Protein AF-A0A090MYZ0-F1 (afdb_monomer_lite)

Structure (mmCIF, N/CA/C/O backbone):
data_AF-A0A090MYZ0-F1
#
_entry.id   AF-A0A090MYZ0-F1
#
loop_
_atom_site.group_PDB
_atom_site.id
_atom_site.type_symbol
_atom_site.label_atom_id
_atom_site.label_alt_id
_atom_site.label_comp_id
_atom_site.label_asym_id
_atom_site.label_entity_id
_atom_site.label_seq_id
_atom_site.pdbx_PDB_ins_code
_atom_site.Cartn_x
_atom_site.Cartn_y
_atom_site.Cartn_z
_atom_site.occupancy
_atom_site.B_iso_or_equiv
_atom_site.auth_seq_id
_atom_site.auth_comp_id
_atom_site.auth_asym_id
_atom_site.auth_atom_id
_atom_site.pdbx_PDB_model_num
ATOM 1 N N . MET A 1 1 ? -10.231 -13.930 -23.301 1.00 56.53 1 MET A N 1
ATOM 2 C CA . MET A 1 1 ? -9.401 -14.773 -22.410 1.00 56.53 1 MET A CA 1
ATOM 3 C C . MET A 1 1 ? -8.546 -13.958 -21.434 1.00 56.53 1 MET A C 1
ATOM 5 O O . MET A 1 1 ? -8.412 -14.380 -20.296 1.00 56.53 1 MET A O 1
ATOM 9 N N . THR A 1 2 ? -8.039 -12.775 -21.808 1.00 64.62 2 THR A N 1
ATOM 10 C CA . THR A 1 2 ? -7.239 -11.893 -20.926 1.00 64.62 2 THR A CA 1
ATOM 11 C C . THR A 1 2 ? -8.040 -11.257 -19.780 1.00 64.62 2 THR A C 1
ATOM 13 O O . THR A 1 2 ? -7.574 -11.247 -18.646 1.00 64.62 2 THR A O 1
ATOM 16 N N . LEU A 1 3 ? -9.276 -10.804 -20.032 1.00 62.75 3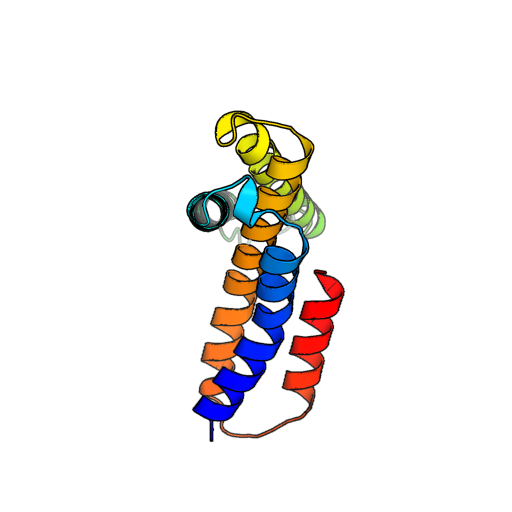 LEU A N 1
ATOM 17 C CA . LEU A 1 3 ? -10.133 -10.203 -18.995 1.00 62.75 3 LEU A CA 1
ATOM 18 C C . LEU A 1 3 ? -10.545 -11.192 -17.897 1.00 62.75 3 LEU A C 1
ATOM 20 O O . LEU A 1 3 ? -10.554 -10.824 -16.731 1.00 62.75 3 LEU A O 1
ATOM 24 N N . LEU A 1 4 ? -10.827 -12.454 -18.242 1.00 67.50 4 LEU A N 1
ATOM 25 C CA . LEU A 1 4 ? -11.142 -13.490 -17.248 1.00 67.50 4 LEU A CA 1
ATOM 26 C C . LEU A 1 4 ? -9.944 -13.773 -16.331 1.00 67.50 4 LEU A C 1
ATOM 28 O O . LEU A 1 4 ? -10.123 -13.939 -15.130 1.00 67.50 4 LEU A O 1
ATOM 32 N N . HIS A 1 5 ? -8.725 -13.767 -16.878 1.00 66.44 5 HIS A N 1
ATOM 33 C CA . HIS A 1 5 ? -7.502 -13.956 -16.098 1.00 66.44 5 HIS A CA 1
ATOM 34 C C . HIS A 1 5 ? -7.211 -12.753 -15.193 1.00 66.44 5 HIS A C 1
ATOM 36 O O . HIS A 1 5 ? -6.858 -12.921 -14.028 1.00 66.44 5 HIS A O 1
ATOM 42 N N . PHE A 1 6 ? -7.418 -11.538 -15.708 1.00 67.88 6 PHE A N 1
ATOM 43 C CA . PHE A 1 6 ? -7.310 -10.309 -14.928 1.00 67.88 6 PHE A CA 1
ATOM 44 C C . PHE A 1 6 ? -8.314 -10.290 -13.770 1.00 67.88 6 PHE A C 1
ATOM 46 O O . PHE A 1 6 ? -7.935 -10.022 -12.634 1.00 67.88 6 PHE A O 1
ATOM 53 N N . ILE A 1 7 ? -9.575 -10.642 -14.038 1.00 75.00 7 ILE A N 1
ATOM 54 C CA . ILE A 1 7 ? -10.630 -10.694 -13.023 1.00 75.00 7 ILE A CA 1
ATOM 55 C C . ILE A 1 7 ? -10.316 -11.762 -11.975 1.00 75.00 7 ILE A C 1
ATOM 57 O O . ILE A 1 7 ? -10.399 -11.455 -10.793 1.00 75.00 7 ILE A O 1
ATOM 61 N N . ASN A 1 8 ? -9.895 -12.971 -12.364 1.00 74.62 8 ASN A N 1
ATOM 62 C CA . ASN A 1 8 ? -9.558 -14.019 -11.394 1.00 74.62 8 ASN A CA 1
ATOM 63 C C . ASN A 1 8 ? -8.364 -13.647 -10.510 1.00 74.62 8 ASN A C 1
ATOM 65 O O . ASN A 1 8 ? -8.419 -13.861 -9.302 1.00 74.62 8 ASN A O 1
ATOM 69 N N . CYS A 1 9 ? -7.292 -13.088 -11.078 1.00 69.31 9 CYS A N 1
ATOM 70 C CA . CYS A 1 9 ? -6.120 -12.716 -10.286 1.00 69.31 9 CYS A CA 1
ATOM 71 C C . CYS A 1 9 ? -6.376 -11.489 -9.403 1.00 69.31 9 CYS A C 1
ATOM 73 O O . CYS A 1 9 ? -5.916 -11.453 -8.264 1.00 69.31 9 CYS A O 1
ATOM 75 N N . SER A 1 10 ? -7.143 -10.518 -9.902 1.00 70.00 10 SER A N 1
ATOM 76 C CA . SER A 1 10 ? -7.623 -9.377 -9.119 1.00 70.00 10 SER A CA 1
ATOM 77 C C . SER A 1 10 ? -8.508 -9.853 -7.964 1.00 70.00 10 SER A C 1
ATOM 79 O O . SER A 1 10 ? -8.281 -9.492 -6.812 1.00 70.00 10 SER A O 1
ATOM 81 N N . LEU A 1 11 ? -9.458 -10.752 -8.238 1.00 76.50 11 LEU A N 1
ATOM 82 C CA . LEU A 1 11 ? -10.342 -11.309 -7.221 1.00 76.50 11 LEU A CA 1
ATOM 83 C C . LEU A 1 11 ? -9.555 -12.089 -6.163 1.00 76.50 11 LEU A C 1
ATOM 85 O O . LEU A 1 11 ? -9.791 -11.866 -4.982 1.00 76.50 11 LEU A O 1
ATOM 89 N N . LEU A 1 12 ? -8.594 -12.936 -6.553 1.00 74.88 12 LEU A N 1
ATOM 90 C CA . LEU A 1 12 ? -7.740 -13.645 -5.592 1.00 74.88 12 LEU A CA 1
ATOM 91 C C . LEU A 1 12 ? -6.937 -12.678 -4.711 1.00 74.88 12 LEU A C 1
ATOM 93 O O . LEU A 1 12 ? -6.859 -12.887 -3.506 1.00 74.88 12 LEU A O 1
ATOM 97 N N . GLY A 1 13 ? -6.365 -11.623 -5.299 1.00 72.50 13 GLY A N 1
ATOM 98 C CA . GLY A 1 13 ? -5.549 -10.652 -4.569 1.00 72.50 13 GLY A CA 1
ATOM 99 C C . GLY A 1 13 ? -6.356 -9.751 -3.630 1.00 72.50 13 GLY A C 1
ATOM 100 O O . GLY A 1 13 ? -5.889 -9.437 -2.538 1.00 72.50 13 GLY A O 1
ATOM 101 N N . TYR A 1 14 ? -7.572 -9.351 -4.018 1.00 78.19 14 TYR A N 1
ATOM 102 C CA . TYR A 1 14 ? -8.395 -8.418 -3.236 1.00 78.19 14 TYR A CA 1
ATOM 103 C C . TYR A 1 14 ? -9.412 -9.094 -2.303 1.00 78.19 14 TYR A C 1
ATOM 105 O O . TYR A 1 14 ? -9.808 -8.489 -1.305 1.00 78.19 14 TYR A O 1
ATOM 113 N N . ALA A 1 15 ? -9.799 -10.348 -2.563 1.00 80.38 15 ALA A N 1
ATOM 114 C CA . ALA A 1 15 ? -10.673 -11.139 -1.691 1.00 80.38 15 ALA A CA 1
ATOM 115 C C . ALA A 1 15 ? -10.264 -11.153 -0.203 1.00 80.38 15 ALA A C 1
ATOM 117 O O 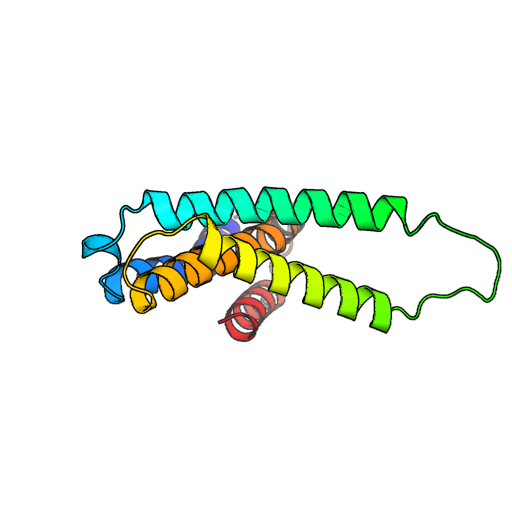. ALA A 1 15 ? -11.141 -10.896 0.627 1.00 80.38 15 ALA A O 1
ATOM 118 N N . PRO A 1 16 ? -8.995 -11.400 0.186 1.00 81.69 16 PRO A N 1
ATOM 119 C CA . PRO A 1 16 ? -8.609 -11.422 1.601 1.00 81.69 16 PRO A CA 1
ATOM 120 C C . PRO A 1 16 ? -8.860 -10.079 2.297 1.00 81.69 16 PRO A C 1
ATOM 122 O O . PRO A 1 16 ? -9.354 -10.059 3.420 1.00 81.69 16 PRO A O 1
ATOM 125 N N . TYR A 1 17 ? -8.617 -8.952 1.623 1.00 81.12 17 TYR A N 1
ATOM 126 C CA . TYR A 1 17 ? -8.840 -7.624 2.198 1.00 81.12 17 TYR A CA 1
ATOM 127 C C . TYR A 1 17 ? -10.327 -7.353 2.460 1.00 81.12 17 TYR A C 1
ATOM 129 O O . TYR A 1 17 ? -10.681 -6.793 3.496 1.00 81.12 17 TYR A O 1
ATOM 137 N N . ILE A 1 18 ? -11.208 -7.802 1.559 1.00 80.19 18 ILE A N 1
ATOM 138 C CA . ILE A 1 18 ? -12.667 -7.676 1.716 1.00 80.19 18 ILE A CA 1
ATOM 139 C C . ILE A 1 18 ? -13.169 -8.564 2.863 1.00 80.19 18 ILE A C 1
ATOM 141 O O . ILE A 1 18 ? -14.028 -8.146 3.643 1.00 80.19 18 ILE A O 1
ATOM 145 N N . ILE A 1 19 ? -12.624 -9.778 2.979 1.00 84.50 19 ILE A N 1
ATOM 146 C CA . ILE A 1 19 ? -12.927 -10.719 4.063 1.00 84.50 19 ILE A CA 1
ATOM 147 C C . ILE A 1 19 ? -12.519 -10.095 5.400 1.00 84.50 19 ILE A C 1
ATOM 149 O O . ILE A 1 19 ? -13.368 -9.945 6.275 1.00 84.50 19 ILE A O 1
ATOM 153 N N . VAL A 1 20 ? -11.271 -9.644 5.549 1.00 83.75 20 VAL A N 1
ATOM 154 C CA . VAL A 1 20 ? -10.804 -9.051 6.811 1.00 83.75 20 VAL A CA 1
ATOM 155 C C . VAL A 1 20 ? -11.611 -7.800 7.173 1.00 83.75 20 VAL A C 1
ATOM 157 O O . VAL A 1 20 ? -12.047 -7.674 8.314 1.00 83.75 20 VAL A O 1
ATOM 160 N N . PHE A 1 21 ? -11.925 -6.928 6.207 1.00 79.25 21 PHE A N 1
ATOM 161 C CA . PHE A 1 21 ? -12.761 -5.749 6.462 1.00 79.25 21 PHE A CA 1
ATOM 162 C C . PHE A 1 21 ? -14.157 -6.110 7.006 1.00 79.25 21 PHE A C 1
ATOM 164 O O . PHE A 1 21 ? -14.660 -5.442 7.910 1.00 79.25 21 PHE A O 1
ATOM 171 N N . LYS A 1 22 ? -14.775 -7.186 6.496 1.00 80.94 22 LYS A N 1
ATOM 172 C CA . LYS A 1 22 ? -16.086 -7.659 6.967 1.00 80.94 22 LYS A CA 1
ATOM 173 C C . LYS A 1 22 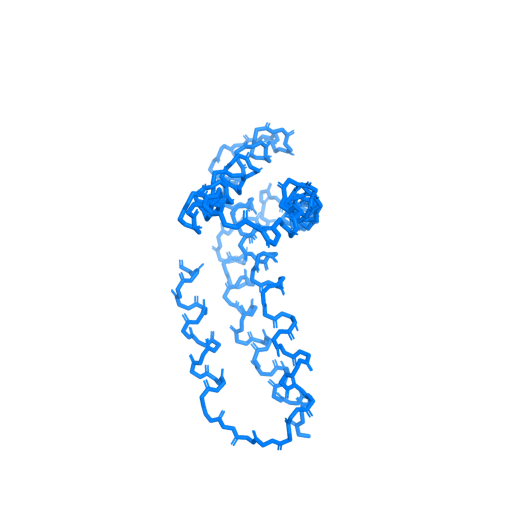? -16.028 -8.396 8.308 1.00 80.94 22 LYS A C 1
ATOM 175 O O . LYS A 1 22 ? -16.894 -8.163 9.145 1.00 80.94 22 LYS A O 1
ATOM 180 N N . TYR A 1 23 ? -15.055 -9.284 8.509 1.00 80.50 23 TYR A N 1
ATOM 181 C CA . TYR A 1 23 ? -14.995 -10.146 9.698 1.00 80.50 23 TYR A CA 1
ATOM 182 C C . TYR A 1 23 ? -14.359 -9.472 10.921 1.00 80.50 23 TYR A C 1
ATOM 184 O O . TYR A 1 23 ? -14.665 -9.863 12.042 1.00 80.50 23 TYR A O 1
ATOM 192 N N . SER A 1 24 ? -13.533 -8.434 10.751 1.00 75.88 24 SER A N 1
ATOM 193 C CA . SER A 1 24 ? -12.936 -7.701 11.880 1.00 75.88 24 SER A CA 1
ATOM 194 C C . SER A 1 24 ? -13.895 -6.730 12.588 1.00 75.88 24 SER A C 1
ATOM 196 O O . SER A 1 24 ? -13.464 -6.026 13.495 1.00 75.88 24 SER A O 1
ATOM 198 N N . GLY A 1 25 ? -15.169 -6.630 12.183 1.00 67.50 25 GLY A N 1
ATOM 199 C CA . GLY A 1 25 ? -16.142 -5.722 12.817 1.00 67.50 25 GLY A CA 1
ATOM 200 C C . GLY A 1 25 ? -15.819 -4.226 12.654 1.00 67.50 25 GLY A C 1
ATOM 201 O O . GLY A 1 25 ? -16.479 -3.372 13.238 1.00 67.50 25 GLY A O 1
ATOM 202 N N . LEU A 1 26 ? -14.824 -3.883 11.826 1.00 66.00 26 LEU A N 1
ATOM 203 C CA . LEU A 1 26 ? -14.402 -2.505 11.548 1.00 66.00 26 LEU A CA 1
ATOM 204 C C . LEU A 1 26 ? -15.531 -1.654 10.965 1.00 66.00 26 LEU A C 1
ATOM 206 O O . LEU A 1 26 ? -15.568 -0.454 11.216 1.00 66.00 26 LEU A O 1
ATOM 210 N N . ASN A 1 27 ? -16.457 -2.269 10.229 1.00 65.25 27 ASN A N 1
ATOM 211 C CA . ASN A 1 27 ? -17.599 -1.589 9.623 1.00 65.25 27 ASN A CA 1
ATOM 212 C C . ASN A 1 27 ? -18.567 -0.972 10.657 1.00 65.25 27 ASN A C 1
ATOM 214 O O . ASN A 1 27 ? -19.317 -0.064 10.319 1.00 65.25 27 ASN A O 1
ATOM 218 N N . GLU A 1 28 ? -18.556 -1.447 11.908 1.00 68.56 28 GLU A N 1
ATOM 219 C CA . GLU A 1 28 ? -19.390 -0.913 12.998 1.00 68.56 28 GLU A CA 1
ATOM 220 C C . GLU A 1 28 ? -18.761 0.312 13.681 1.00 68.56 28 GLU A C 1
ATOM 222 O O . GLU A 1 28 ? -19.465 1.189 14.176 1.00 68.56 28 GLU A O 1
ATOM 227 N N . TYR A 1 29 ? -17.428 0.386 13.690 1.00 61.53 29 TYR A N 1
ATOM 228 C CA . TYR A 1 29 ? -16.667 1.417 14.404 1.00 61.53 29 TYR A CA 1
ATOM 229 C C . TYR A 1 29 ? -16.051 2.477 13.490 1.00 61.53 29 TYR A C 1
ATOM 231 O O . TYR A 1 29 ? -15.767 3.587 13.937 1.00 61.53 29 TYR A O 1
ATOM 239 N N . THR A 1 30 ? -15.809 2.142 12.224 1.00 64.94 30 THR A N 1
ATOM 240 C CA . THR A 1 30 ? -15.134 3.001 11.250 1.00 64.94 30 THR A CA 1
ATOM 241 C C . THR A 1 30 ? -15.950 3.058 9.968 1.00 64.94 30 THR A C 1
ATOM 243 O O . THR A 1 30 ? -16.387 2.040 9.436 1.00 64.94 30 THR A O 1
ATOM 246 N N . ASN A 1 31 ? -16.162 4.269 9.457 1.00 73.19 31 ASN A N 1
ATOM 247 C CA . ASN A 1 31 ? -16.781 4.452 8.152 1.00 73.19 31 ASN A CA 1
ATOM 248 C C . ASN A 1 31 ? -15.842 3.885 7.073 1.00 73.19 31 ASN A C 1
ATOM 250 O O . ASN A 1 31 ? -14.632 4.097 7.154 1.00 73.19 31 ASN A O 1
ATOM 254 N N . ILE A 1 32 ? -16.373 3.237 6.031 1.00 77.31 32 ILE A N 1
ATOM 255 C CA . ILE A 1 32 ? -15.566 2.627 4.951 1.00 77.31 32 ILE A CA 1
ATOM 256 C C . ILE A 1 32 ? -14.622 3.625 4.254 1.00 77.31 32 ILE A C 1
ATOM 258 O O . ILE A 1 32 ? -13.625 3.249 3.645 1.00 77.31 32 ILE A O 1
ATOM 262 N N . TRP A 1 33 ? -14.906 4.916 4.404 1.00 76.25 33 TRP A N 1
ATOM 263 C CA . TRP A 1 33 ? -14.084 6.034 3.957 1.00 76.25 33 TRP A CA 1
ATOM 264 C C . TRP A 1 33 ? -12.710 6.133 4.631 1.00 76.25 33 TRP A C 1
ATOM 266 O O . TRP A 1 33 ? -11.766 6.588 3.993 1.00 76.25 33 TRP A O 1
ATOM 276 N N . MET A 1 34 ? -12.562 5.682 5.877 1.00 78.69 34 MET A N 1
ATOM 277 C CA . MET A 1 34 ? -11.301 5.744 6.626 1.00 78.69 34 MET A CA 1
ATOM 278 C C . MET A 1 34 ? -10.153 4.939 5.983 1.00 78.69 34 MET A C 1
ATOM 280 O O . MET A 1 34 ? -9.112 5.533 5.684 1.00 78.69 34 MET A O 1
ATOM 284 N N . PRO A 1 35 ? -10.296 3.623 5.716 1.00 82.56 35 PRO A N 1
ATOM 285 C CA . PRO A 1 35 ? -9.243 2.850 5.051 1.00 82.56 35 PRO A CA 1
ATOM 286 C C . PRO A 1 35 ? -8.988 3.316 3.609 1.00 82.56 35 PRO A C 1
ATOM 288 O O . PRO A 1 35 ? -7.849 3.259 3.147 1.00 82.56 35 PRO A O 1
ATOM 291 N N . ILE A 1 36 ? -10.009 3.837 2.914 1.00 83.94 36 ILE A N 1
ATOM 292 C CA . ILE A 1 36 ? -9.855 4.437 1.577 1.00 83.94 36 ILE A CA 1
ATOM 293 C C . ILE A 1 36 ? -8.946 5.667 1.651 1.00 83.94 36 ILE A C 1
ATOM 295 O O . ILE A 1 36 ? -8.019 5.802 0.855 1.00 83.94 36 ILE A O 1
ATOM 299 N N . GLN A 1 37 ? -9.170 6.543 2.631 1.00 84.38 37 GLN A N 1
ATOM 300 C CA . GLN A 1 37 ? -8.378 7.756 2.818 1.00 84.38 37 GLN A CA 1
ATOM 301 C C . GLN A 1 37 ? -6.917 7.429 3.163 1.00 84.38 37 GLN A C 1
ATOM 303 O O . GLN A 1 37 ? -6.008 8.026 2.587 1.00 84.38 37 GLN A O 1
ATOM 308 N N . ALA A 1 38 ? -6.684 6.420 4.012 1.00 85.06 38 ALA A N 1
ATOM 309 C CA . ALA A 1 38 ? -5.340 5.901 4.284 1.00 85.06 38 ALA A CA 1
ATOM 310 C C . ALA A 1 38 ? -4.650 5.383 3.007 1.00 85.06 38 ALA A C 1
ATOM 312 O O . ALA A 1 38 ? -3.476 5.676 2.779 1.00 85.06 38 ALA A O 1
ATOM 313 N N . GLY A 1 39 ? -5.386 4.678 2.141 1.00 85.62 39 GLY A N 1
ATOM 314 C CA . GLY A 1 39 ? -4.872 4.211 0.852 1.00 85.62 39 GLY A CA 1
ATOM 315 C C . GLY A 1 39 ? -4.521 5.346 -0.120 1.00 85.62 39 GLY A C 1
ATOM 316 O O . GLY A 1 39 ? -3.504 5.278 -0.805 1.00 85.62 39 GLY A O 1
ATOM 317 N N . VAL A 1 40 ? -5.305 6.426 -0.160 1.00 87.12 40 VAL A N 1
ATOM 318 C CA . VAL A 1 40 ? -4.991 7.607 -0.992 1.00 87.12 40 VAL A CA 1
ATOM 319 C C . VAL A 1 40 ? -3.719 8.303 -0.504 1.00 87.12 40 VAL A C 1
ATOM 321 O O . VAL A 1 40 ? -2.861 8.667 -1.309 1.00 87.12 40 VAL A O 1
ATOM 324 N N . ILE A 1 41 ? -3.564 8.451 0.813 1.00 87.81 41 ILE A N 1
ATOM 325 C CA . ILE A 1 41 ? -2.366 9.060 1.405 1.00 87.81 41 ILE A CA 1
ATOM 326 C C . ILE A 1 41 ? -1.131 8.196 1.132 1.00 87.81 41 ILE A C 1
ATOM 328 O O . ILE A 1 41 ? -0.069 8.744 0.843 1.00 87.81 41 ILE A O 1
ATOM 332 N N . TYR A 1 42 ? -1.269 6.866 1.133 1.00 89.31 42 TYR A N 1
ATOM 333 C CA . TYR A 1 42 ? -0.197 5.963 0.715 1.00 89.31 42 TYR A CA 1
ATOM 334 C C . TYR A 1 42 ? 0.317 6.285 -0.697 1.00 89.31 42 TYR A C 1
ATOM 336 O O . TYR A 1 42 ? 1.523 6.438 -0.879 1.00 89.31 42 TYR A O 1
ATOM 344 N N . PHE A 1 43 ? -0.565 6.461 -1.690 1.00 88.56 43 PHE A N 1
ATOM 345 C CA . PHE A 1 43 ? -0.135 6.814 -3.052 1.00 88.56 43 PHE A CA 1
ATOM 346 C C . PHE A 1 43 ? 0.625 8.141 -3.104 1.00 88.56 43 PHE A C 1
ATOM 348 O O . PHE A 1 43 ? 1.597 8.267 -3.849 1.00 88.56 43 PHE A O 1
ATOM 355 N N . LEU A 1 44 ? 0.210 9.114 -2.292 1.00 88.69 44 LEU A N 1
ATOM 356 C CA . LEU A 1 44 ? 0.881 10.405 -2.189 1.00 88.69 44 LEU A CA 1
ATOM 357 C C . LEU A 1 44 ? 2.285 10.250 -1.580 1.00 88.69 44 LEU A C 1
ATOM 359 O O . LEU A 1 44 ? 3.254 10.748 -2.154 1.00 88.69 44 LEU A O 1
ATOM 363 N N . PHE A 1 45 ? 2.422 9.509 -0.475 1.00 88.56 45 PHE A N 1
ATOM 364 C CA . PHE A 1 45 ? 3.724 9.208 0.138 1.00 88.56 45 PHE A CA 1
ATOM 365 C C . PHE A 1 45 ? 4.645 8.444 -0.814 1.00 88.56 45 PHE A C 1
ATOM 367 O O . PHE A 1 45 ? 5.816 8.798 -0.954 1.00 88.56 45 PHE A O 1
ATOM 374 N N . GLN A 1 46 ? 4.109 7.443 -1.513 1.00 89.00 46 GLN A N 1
ATOM 375 C CA . GLN A 1 46 ? 4.856 6.662 -2.491 1.00 89.00 46 GLN A CA 1
ATOM 376 C C . GLN A 1 46 ? 5.344 7.544 -3.649 1.00 89.00 46 GLN A C 1
ATOM 378 O O . GLN A 1 46 ? 6.487 7.412 -4.083 1.00 89.00 46 GLN A O 1
ATOM 383 N N . PHE A 1 47 ? 4.527 8.487 -4.122 1.00 87.62 47 PHE A N 1
ATOM 384 C CA . PHE A 1 47 ? 4.938 9.435 -5.157 1.00 87.62 47 PHE A CA 1
ATOM 385 C C . PHE A 1 47 ? 6.054 10.376 -4.675 1.00 87.62 47 PHE A C 1
ATOM 387 O O . PHE A 1 47 ? 7.058 10.547 -5.370 1.00 87.62 47 PHE A O 1
ATOM 394 N N . ILE A 1 48 ? 5.926 10.933 -3.465 1.00 87.94 48 ILE A N 1
ATOM 395 C CA . ILE A 1 48 ? 6.959 11.790 -2.859 1.00 87.94 48 ILE A CA 1
ATOM 396 C C . ILE A 1 48 ? 8.279 11.027 -2.710 1.00 87.94 48 ILE A C 1
ATOM 398 O O . ILE A 1 48 ? 9.332 11.540 -3.086 1.00 87.94 48 ILE A O 1
ATOM 402 N N . LYS A 1 49 ? 8.228 9.787 -2.220 1.00 86.25 49 LYS A N 1
ATOM 403 C CA . LYS A 1 49 ? 9.394 8.908 -2.077 1.00 86.25 49 LYS A CA 1
ATOM 404 C C . LYS A 1 49 ? 10.127 8.704 -3.402 1.00 86.25 49 LYS A C 1
ATOM 406 O O . LYS A 1 49 ? 11.349 8.831 -3.439 1.00 86.25 49 LYS A O 1
ATOM 411 N N . LEU A 1 50 ? 9.398 8.449 -4.491 1.00 85.94 50 LEU A N 1
ATOM 412 C CA . LEU A 1 50 ? 9.995 8.287 -5.821 1.00 85.94 50 LEU A CA 1
ATOM 413 C C . LEU A 1 50 ? 10.644 9.586 -6.327 1.00 85.94 50 LEU A C 1
ATOM 415 O O . LEU A 1 50 ? 11.728 9.531 -6.901 1.00 85.94 50 LEU A O 1
ATOM 419 N N . MET A 1 51 ? 10.035 10.750 -6.074 1.00 85.38 51 MET A N 1
ATOM 420 C CA . MET A 1 51 ? 10.610 12.058 -6.432 1.00 85.38 51 MET A CA 1
ATOM 421 C C . MET A 1 51 ? 11.892 12.372 -5.653 1.00 85.38 51 MET A C 1
ATOM 423 O O . MET A 1 51 ? 12.875 12.837 -6.233 1.00 85.38 51 MET A O 1
ATOM 427 N N . ILE A 1 52 ? 11.906 12.080 -4.351 1.00 83.75 52 ILE A N 1
ATOM 428 C CA . ILE A 1 52 ? 13.096 12.230 -3.505 1.00 83.75 52 ILE A CA 1
ATOM 429 C C . ILE A 1 52 ? 14.204 11.301 -4.011 1.00 83.75 52 ILE A C 1
ATOM 431 O O . ILE A 1 52 ? 15.315 11.761 -4.273 1.00 83.75 52 ILE A O 1
ATOM 435 N N . MET A 1 53 ? 13.900 10.018 -4.223 1.00 78.75 53 MET A N 1
ATOM 436 C CA . MET A 1 53 ? 14.875 9.039 -4.708 1.00 78.75 53 MET A CA 1
ATOM 437 C C . MET A 1 53 ? 15.453 9.435 -6.075 1.00 78.75 53 MET A C 1
ATOM 439 O O . MET A 1 53 ? 16.664 9.375 -6.256 1.00 78.75 53 MET A O 1
ATOM 443 N N . ALA A 1 54 ? 14.625 9.926 -7.001 1.00 82.12 54 ALA A N 1
ATOM 444 C CA . ALA A 1 54 ? 15.082 10.395 -8.310 1.00 82.12 54 ALA A CA 1
ATOM 445 C C . ALA A 1 54 ? 15.968 11.655 -8.240 1.00 82.12 54 ALA A C 1
ATOM 447 O O . ALA A 1 54 ? 16.834 11.841 -9.087 1.00 82.12 54 ALA A O 1
ATOM 448 N N . THR A 1 55 ? 15.773 12.519 -7.239 1.00 80.00 55 THR A N 1
ATOM 449 C CA . THR A 1 55 ? 16.560 13.756 -7.087 1.00 80.00 55 THR A CA 1
ATOM 450 C C . THR A 1 55 ? 17.912 13.499 -6.417 1.00 80.00 55 THR A C 1
ATOM 452 O O . THR A 1 55 ? 18.912 14.110 -6.787 1.00 80.00 55 THR A O 1
ATOM 455 N N . PHE A 1 56 ? 17.959 12.599 -5.429 1.00 67.75 56 PHE A N 1
ATOM 456 C CA . PHE A 1 56 ? 19.184 12.285 -4.684 1.00 67.75 56 PHE A CA 1
ATOM 457 C C . PHE A 1 56 ? 20.102 11.279 -5.391 1.00 67.75 56 PHE A C 1
ATOM 459 O O . PHE A 1 56 ? 21.291 11.246 -5.080 1.00 67.75 56 PHE A O 1
ATOM 466 N N . PHE A 1 57 ? 19.586 10.497 -6.345 1.00 65.81 57 PHE A N 1
ATOM 467 C CA . PHE A 1 57 ? 20.373 9.590 -7.186 1.00 65.81 57 PHE A CA 1
ATOM 468 C C . PHE A 1 57 ? 20.429 10.078 -8.648 1.00 65.81 5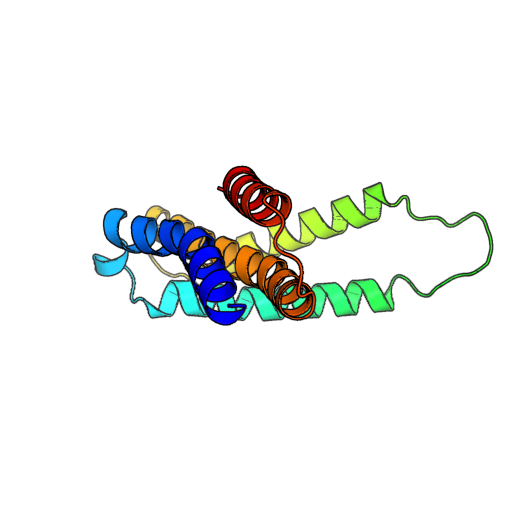7 PHE A C 1
ATOM 470 O O . PHE A 1 57 ? 19.803 9.471 -9.516 1.00 65.81 57 PHE A O 1
ATOM 477 N N . PRO A 1 58 ? 21.161 11.160 -8.970 1.00 56.47 58 PRO A N 1
ATOM 478 C CA . PRO A 1 58 ? 21.554 11.407 -10.351 1.00 56.47 58 PRO A CA 1
ATOM 479 C C . PRO A 1 58 ? 22.567 10.331 -10.783 1.00 56.47 58 PRO A C 1
ATOM 481 O O . PRO A 1 58 ? 23.460 9.982 -10.007 1.00 56.47 58 PRO A O 1
ATOM 484 N N . ASP A 1 59 ? 22.431 9.802 -12.004 1.00 53.84 59 ASP A N 1
ATOM 485 C CA . ASP A 1 59 ? 23.342 8.818 -12.613 1.00 53.84 59 ASP A CA 1
ATOM 486 C C . ASP A 1 59 ? 24.777 9.373 -12.695 1.00 53.84 59 ASP A C 1
ATOM 488 O O . ASP A 1 59 ? 25.207 9.923 -13.710 1.00 53.84 59 ASP A O 1
ATOM 492 N N . ASN A 1 60 ? 25.546 9.249 -11.614 1.00 45.88 60 ASN A N 1
ATOM 493 C CA . ASN A 1 60 ? 26.949 9.635 -11.606 1.00 45.88 60 ASN A CA 1
ATOM 494 C C . ASN A 1 60 ? 27.766 8.483 -12.204 1.00 45.88 60 ASN A C 1
ATOM 496 O O . ASN A 1 60 ? 28.200 7.556 -11.519 1.00 45.88 60 ASN A O 1
ATOM 500 N N . THR A 1 61 ? 27.971 8.558 -13.518 1.00 51.59 61 THR A N 1
ATOM 501 C CA . THR A 1 61 ? 28.721 7.625 -14.377 1.00 51.59 61 THR A CA 1
ATOM 502 C C . THR A 1 61 ? 30.232 7.583 -14.103 1.00 51.59 61 THR A C 1
ATOM 504 O O . THR A 1 61 ? 31.029 7.331 -15.006 1.00 51.59 61 THR A O 1
ATOM 507 N N . SER A 1 62 ? 30.676 7.830 -12.873 1.00 51.91 62 SER A N 1
ATOM 508 C CA . SER A 1 62 ? 32.092 7.776 -12.520 1.00 51.91 62 SER A CA 1
ATOM 509 C C . SER A 1 62 ? 32.287 7.240 -11.107 1.00 51.91 62 SER A C 1
ATOM 511 O O . SER A 1 62 ? 32.244 7.979 -10.130 1.00 51.91 62 SER A O 1
ATOM 513 N N . ASN A 1 63 ? 32.507 5.927 -11.060 1.00 58.94 63 ASN A N 1
ATOM 514 C CA . ASN A 1 63 ? 33.444 5.208 -10.199 1.00 58.94 63 ASN A CA 1
ATOM 515 C C . ASN A 1 63 ? 33.525 5.642 -8.717 1.00 58.94 63 ASN A C 1
ATOM 517 O O . ASN A 1 63 ? 34.092 6.674 -8.374 1.00 58.94 63 ASN A O 1
ATOM 521 N N . PHE A 1 64 ? 33.098 4.719 -7.844 1.00 51.94 64 PHE A N 1
ATOM 522 C CA . PHE A 1 64 ? 33.466 4.582 -6.421 1.00 51.94 64 PHE A CA 1
ATOM 523 C C . PHE A 1 64 ? 32.598 5.268 -5.346 1.00 51.94 64 PHE A C 1
ATOM 525 O O . PHE A 1 64 ? 32.735 4.921 -4.177 1.00 51.94 64 PHE A O 1
ATOM 532 N N . LEU A 1 65 ? 31.631 6.125 -5.691 1.00 50.03 65 LEU A N 1
ATOM 533 C CA . LEU A 1 65 ? 30.615 6.626 -4.737 1.00 50.03 65 LEU A CA 1
ATOM 534 C C . LEU A 1 65 ? 29.292 5.859 -4.858 1.00 50.03 65 LEU A C 1
ATOM 536 O O . LEU A 1 65 ? 28.214 6.430 -5.003 1.00 50.03 65 LEU A O 1
ATOM 540 N N . ILE A 1 66 ? 29.387 4.532 -4.827 1.00 57.34 66 ILE A N 1
ATOM 541 C CA . ILE A 1 66 ? 28.225 3.647 -4.814 1.00 57.34 66 ILE A CA 1
ATOM 542 C C . ILE A 1 66 ? 27.679 3.683 -3.389 1.00 57.34 66 ILE A C 1
ATOM 544 O O . ILE A 1 66 ? 28.216 3.017 -2.506 1.00 57.34 66 ILE A O 1
ATOM 548 N N . VAL A 1 67 ? 26.615 4.452 -3.147 1.00 58.28 67 VAL A N 1
ATOM 549 C CA . VAL A 1 67 ? 25.738 4.143 -2.012 1.00 58.28 67 VAL A CA 1
ATOM 550 C C . VAL A 1 67 ? 25.345 2.675 -2.198 1.00 58.28 67 VAL A C 1
ATOM 552 O O . VAL A 1 67 ? 24.768 2.350 -3.240 1.00 58.28 67 VAL A O 1
ATOM 555 N N . PRO A 1 68 ? 25.700 1.773 -1.264 1.00 67.38 68 PRO A N 1
ATOM 556 C CA . PRO A 1 68 ? 25.348 0.372 -1.382 1.00 67.38 68 PRO A CA 1
ATOM 557 C C . PRO A 1 68 ? 23.845 0.275 -1.608 1.00 67.38 68 PRO A C 1
ATOM 559 O O . PRO A 1 68 ? 23.067 0.953 -0.930 1.00 67.38 68 PRO A O 1
ATOM 562 N N . ILE A 1 69 ? 23.439 -0.570 -2.554 1.00 70.25 69 ILE A N 1
ATOM 563 C CA . ILE A 1 69 ? 22.026 -0.838 -2.849 1.00 70.25 69 ILE A CA 1
ATOM 564 C C . ILE A 1 69 ? 21.244 -1.155 -1.556 1.00 70.25 69 ILE A C 1
ATOM 566 O O . ILE A 1 69 ? 20.083 -0.778 -1.414 1.00 70.25 69 ILE A O 1
ATOM 570 N N . ASP A 1 70 ? 21.928 -1.750 -0.575 1.00 72.81 70 ASP A N 1
ATOM 571 C CA . ASP A 1 70 ? 21.424 -2.079 0.756 1.00 72.81 70 ASP A CA 1
ATOM 572 C C . ASP A 1 70 ? 21.047 -0.849 1.593 1.00 72.81 70 ASP A C 1
ATOM 574 O O . ASP A 1 70 ? 20.024 -0.861 2.276 1.00 72.81 70 ASP A O 1
ATOM 578 N N . ILE A 1 71 ? 21.812 0.246 1.514 1.00 75.62 71 ILE A N 1
ATOM 579 C CA . ILE A 1 71 ? 21.503 1.486 2.244 1.00 75.62 71 ILE A CA 1
ATOM 580 C C . ILE A 1 71 ? 20.286 2.169 1.616 1.00 75.62 71 ILE A C 1
ATOM 582 O O . ILE A 1 71 ? 19.390 2.615 2.329 1.00 75.62 71 ILE A O 1
ATOM 586 N N . SER A 1 72 ? 20.204 2.196 0.284 1.00 73.69 72 SER A N 1
ATOM 587 C CA . SER A 1 72 ? 19.046 2.748 -0.433 1.00 73.69 72 SER A CA 1
ATOM 588 C C . SER A 1 72 ? 17.756 1.977 -0.120 1.00 73.69 72 SER A C 1
ATOM 590 O O . SER A 1 72 ? 16.691 2.563 0.114 1.00 73.69 72 SER A O 1
ATOM 592 N N . LYS A 1 73 ? 17.874 0.649 -0.015 1.00 79.44 73 LYS A N 1
ATOM 593 C CA . LYS A 1 73 ? 16.788 -0.227 0.422 1.00 79.44 73 LYS A CA 1
ATOM 594 C C . LYS A 1 73 ? 16.392 0.035 1.878 1.00 79.44 73 LYS A C 1
ATOM 596 O O . LYS A 1 73 ? 15.213 0.201 2.161 1.00 79.44 73 LYS A O 1
ATOM 601 N N . SER A 1 74 ? 17.361 0.185 2.779 1.00 82.81 74 SER A N 1
ATOM 602 C CA . SER A 1 74 ? 17.078 0.503 4.182 1.00 82.81 74 SER A CA 1
ATOM 603 C C . SER A 1 74 ? 16.406 1.872 4.362 1.00 82.81 74 SER A C 1
ATOM 605 O O . SER A 1 74 ? 15.505 1.995 5.187 1.00 82.81 74 SER A O 1
ATOM 607 N N . ILE A 1 75 ? 16.795 2.894 3.592 1.00 83.50 75 ILE A N 1
ATOM 608 C CA . ILE A 1 75 ? 16.156 4.224 3.630 1.00 83.50 75 ILE A CA 1
ATOM 609 C C . ILE A 1 75 ? 14.700 4.138 3.160 1.00 83.50 75 ILE A C 1
ATOM 611 O O . ILE A 1 75 ? 13.816 4.754 3.754 1.00 83.50 75 ILE A O 1
ATOM 615 N N . THR A 1 76 ? 14.453 3.348 2.114 1.00 83.94 76 THR A N 1
ATOM 616 C CA . THR A 1 76 ? 13.114 3.069 1.584 1.00 83.94 76 THR A CA 1
ATOM 617 C C . THR A 1 76 ? 12.218 2.447 2.659 1.00 83.94 76 THR A C 1
ATOM 619 O O . THR A 1 76 ? 11.105 2.935 2.861 1.00 83.94 76 THR A O 1
ATOM 622 N N . ASP A 1 77 ? 12.721 1.447 3.388 1.00 85.81 77 ASP A N 1
ATOM 623 C CA . ASP A 1 77 ? 11.975 0.779 4.463 1.00 85.81 77 ASP A CA 1
ATOM 624 C C . ASP A 1 77 ? 11.699 1.725 5.649 1.00 85.81 77 ASP A C 1
ATOM 626 O O . ASP A 1 77 ? 10.590 1.751 6.187 1.00 85.81 77 ASP A O 1
ATOM 630 N N . ILE A 1 78 ? 12.675 2.560 6.033 1.00 88.50 78 ILE A N 1
ATOM 631 C CA . ILE A 1 78 ? 12.496 3.567 7.095 1.00 88.50 78 ILE A CA 1
ATOM 632 C C . ILE A 1 78 ? 11.432 4.596 6.695 1.00 88.50 78 ILE A C 1
ATOM 634 O O . ILE A 1 78 ? 10.601 4.971 7.523 1.00 88.50 78 ILE A O 1
ATOM 638 N N . PHE A 1 79 ? 11.429 5.047 5.439 1.00 87.50 79 PHE A N 1
ATOM 639 C CA . PHE A 1 79 ? 10.461 6.032 4.958 1.00 87.50 79 PHE A CA 1
ATOM 640 C C . PHE A 1 79 ? 9.027 5.490 4.999 1.00 87.50 79 PHE A C 1
ATOM 642 O O . PHE A 1 79 ? 8.117 6.194 5.441 1.00 87.50 79 PHE A O 1
ATOM 649 N N . ASP A 1 80 ? 8.833 4.229 4.609 1.00 87.75 80 ASP A N 1
ATOM 650 C CA . ASP A 1 80 ? 7.523 3.577 4.679 1.00 87.75 80 ASP A CA 1
ATOM 651 C C . ASP A 1 80 ? 7.059 3.413 6.140 1.00 87.75 80 ASP A C 1
ATOM 653 O O . ASP A 1 80 ? 5.895 3.676 6.454 1.00 87.75 80 ASP A O 1
ATOM 657 N N . LEU A 1 81 ? 7.974 3.079 7.059 1.00 89.44 81 LEU A N 1
ATOM 658 C CA . LEU A 1 81 ? 7.676 2.951 8.491 1.00 89.44 81 LEU A CA 1
ATOM 659 C C . LEU A 1 81 ? 7.285 4.296 9.126 1.00 89.44 81 LEU A C 1
ATOM 661 O O . LEU A 1 81 ? 6.318 4.372 9.890 1.00 89.44 81 LEU A O 1
ATOM 665 N N . VAL A 1 82 ? 7.986 5.374 8.764 1.00 89.75 82 VAL A N 1
ATOM 666 C CA . VAL A 1 82 ? 7.641 6.745 9.174 1.00 89.75 82 VAL A CA 1
ATOM 667 C C . VAL A 1 82 ? 6.290 7.169 8.592 1.00 89.75 82 VAL A C 1
ATOM 669 O O . VAL A 1 82 ? 5.486 7.769 9.308 1.00 89.75 82 VAL A O 1
ATOM 672 N N . GLY A 1 83 ? 6.004 6.830 7.332 1.00 86.81 83 GLY A N 1
ATOM 673 C CA . GLY A 1 83 ? 4.726 7.127 6.680 1.00 86.81 83 GLY A CA 1
ATOM 674 C C . GLY A 1 83 ? 3.533 6.509 7.412 1.00 86.81 83 GLY A C 1
ATOM 675 O O . GLY A 1 83 ? 2.572 7.215 7.734 1.00 86.81 83 GLY A O 1
ATOM 676 N N . ILE A 1 84 ? 3.621 5.220 7.760 1.00 87.38 84 ILE A N 1
ATOM 677 C CA . ILE A 1 84 ? 2.586 4.529 8.548 1.00 87.38 84 ILE A CA 1
ATOM 678 C C . ILE A 1 84 ? 2.444 5.162 9.940 1.00 87.38 84 ILE A C 1
ATOM 680 O O . ILE A 1 84 ? 1.325 5.414 10.393 1.00 87.38 84 ILE A O 1
ATOM 684 N N . TYR A 1 85 ? 3.558 5.452 10.619 1.00 88.62 85 TYR A N 1
ATOM 685 C CA . TYR A 1 85 ? 3.542 6.047 11.959 1.00 88.62 85 TYR A CA 1
ATOM 686 C C . TYR A 1 85 ? 2.856 7.423 11.978 1.00 88.62 85 TYR A C 1
ATOM 688 O O . TYR A 1 85 ? 1.988 7.680 12.819 1.00 88.62 85 TYR A O 1
ATOM 696 N N . LEU A 1 86 ? 3.186 8.288 11.014 1.00 85.94 86 LEU A N 1
ATOM 697 C CA . LEU A 1 86 ? 2.564 9.606 10.873 1.00 85.94 86 LEU A CA 1
ATOM 698 C C . LEU A 1 86 ? 1.068 9.504 10.563 1.00 85.94 86 LEU A C 1
ATOM 700 O O . LEU A 1 86 ? 0.277 10.255 11.136 1.00 85.94 86 LEU A O 1
ATOM 704 N N . LEU A 1 87 ? 0.663 8.553 9.718 1.00 84.12 87 LEU A N 1
ATOM 705 C CA . LEU A 1 87 ? -0.746 8.294 9.417 1.00 84.12 87 LEU A CA 1
ATOM 706 C C . LEU A 1 87 ? -1.549 7.913 10.662 1.00 84.12 87 LEU A C 1
ATOM 708 O O . LEU A 1 87 ? -2.614 8.484 10.901 1.00 84.12 87 LEU A O 1
ATOM 712 N N . ILE A 1 88 ? -1.035 6.981 11.469 1.00 83.69 88 ILE A N 1
ATOM 713 C CA . ILE A 1 88 ? -1.715 6.505 12.683 1.00 83.69 88 ILE A CA 1
ATOM 714 C C . ILE A 1 88 ? -1.915 7.647 13.689 1.00 83.69 88 ILE A C 1
ATOM 716 O O . ILE A 1 88 ? -2.956 7.710 14.347 1.00 83.69 88 ILE A O 1
ATOM 720 N N . ILE A 1 89 ? -0.930 8.538 13.819 1.00 81.12 89 ILE A N 1
ATOM 721 C CA . ILE A 1 89 ? -0.963 9.636 14.792 1.00 81.12 89 ILE A CA 1
ATOM 722 C C . ILE A 1 89 ? -1.819 10.805 14.313 1.00 81.12 89 ILE A C 1
ATOM 724 O O . ILE A 1 89 ? -2.575 11.362 15.105 1.00 81.12 89 ILE A O 1
ATOM 728 N N . HIS A 1 90 ? -1.691 11.198 13.046 1.00 71.94 90 HIS A N 1
ATOM 729 C CA . HIS A 1 90 ? -2.255 12.455 12.563 1.00 71.94 90 HIS A CA 1
ATOM 730 C C . HIS A 1 90 ? -3.685 12.317 12.032 1.00 71.94 90 HIS A C 1
ATOM 732 O O . HIS A 1 90 ? -4.485 13.235 12.186 1.00 71.94 90 HIS A O 1
ATOM 738 N N . PHE A 1 91 ? -4.022 11.186 11.406 1.00 65.75 91 PHE A N 1
ATOM 739 C CA . PHE A 1 91 ? -5.268 11.065 10.641 1.00 65.75 91 PHE A CA 1
ATOM 740 C C . PHE A 1 91 ? -6.422 10.395 11.400 1.00 65.75 91 PHE A C 1
ATOM 742 O O . PHE A 1 91 ? -7.575 10.524 10.991 1.00 65.75 91 PHE A O 1
ATOM 749 N N . PHE A 1 92 ? -6.147 9.694 12.505 1.00 67.50 92 PHE A N 1
ATOM 750 C CA . PHE A 1 92 ? -7.145 8.852 13.172 1.00 67.50 92 PHE A CA 1
ATOM 751 C C . PHE A 1 92 ? -7.292 9.185 14.664 1.00 67.50 92 PHE A C 1
ATOM 753 O O . PHE A 1 92 ? -6.563 8.675 15.520 1.00 67.50 92 PHE A O 1
ATOM 760 N N . ILE A 1 93 ? -8.297 10.014 14.969 1.00 65.69 93 ILE A N 1
ATOM 761 C CA . ILE A 1 93 ? -8.809 10.257 16.326 1.00 65.69 93 ILE A CA 1
ATOM 762 C C . ILE A 1 93 ? -9.772 9.114 16.695 1.00 65.69 93 ILE A C 1
ATOM 764 O O . ILE A 1 93 ? -10.782 8.909 16.025 1.00 65.69 93 ILE A O 1
ATOM 768 N N . GLY A 1 94 ? -9.465 8.349 17.750 1.00 68.81 94 GLY A N 1
ATOM 769 C CA . GLY A 1 94 ? -10.316 7.250 18.222 1.00 68.81 94 GLY A CA 1
ATOM 770 C C . GLY A 1 94 ? -9.582 6.190 19.050 1.00 68.81 94 GLY A C 1
ATOM 771 O O . GLY A 1 94 ? -8.428 6.374 19.441 1.00 68.81 94 GLY A O 1
ATOM 772 N N . LYS A 1 95 ? -10.257 5.060 19.317 1.00 78.50 95 LYS A N 1
ATOM 773 C CA . LYS A 1 95 ? -9.681 3.911 20.041 1.00 78.50 95 LYS A CA 1
ATOM 774 C C . LYS A 1 95 ? -8.467 3.339 19.277 1.00 78.50 95 LYS A C 1
ATOM 776 O O . LYS A 1 95 ? -8.563 3.132 18.064 1.00 78.50 95 LYS A O 1
ATOM 781 N N . PRO A 1 96 ? -7.341 3.052 19.958 1.00 77.94 96 PRO A N 1
ATOM 782 C CA . PRO A 1 96 ? -6.073 2.743 19.297 1.00 77.94 96 PRO A CA 1
ATOM 783 C C . PRO A 1 96 ? -6.058 1.405 18.540 1.00 77.94 96 PRO A C 1
ATOM 785 O O . PRO A 1 96 ? -5.356 1.284 17.538 1.00 77.94 96 PRO A O 1
ATOM 788 N N . GLU A 1 97 ? -6.848 0.430 18.984 1.00 78.88 97 GLU A N 1
ATOM 789 C CA . GLU A 1 97 ? -6.908 -0.919 18.404 1.00 78.88 97 GLU A CA 1
ATOM 790 C C . GLU A 1 97 ? -7.523 -0.905 16.997 1.00 78.88 97 GLU A C 1
ATOM 792 O O . GLU A 1 97 ? -6.946 -1.425 16.044 1.00 78.88 97 GLU A O 1
ATOM 797 N N . VAL A 1 98 ? -8.661 -0.222 16.842 1.00 78.81 98 VAL A N 1
ATOM 798 C CA . VAL A 1 98 ? -9.414 -0.163 15.578 1.00 78.81 98 VAL A CA 1
ATOM 799 C C . VAL A 1 98 ? -8.705 0.689 14.525 1.00 78.81 98 VAL A C 1
ATOM 801 O O . VAL A 1 98 ? -8.721 0.346 13.343 1.00 78.81 98 VAL A O 1
ATOM 804 N N . ARG A 1 99 ? -8.026 1.773 14.934 1.00 78.81 99 ARG A N 1
ATOM 805 C CA . ARG A 1 99 ? -7.265 2.615 13.991 1.00 78.81 99 ARG A CA 1
ATOM 806 C C . ARG A 1 99 ? -6.055 1.885 13.412 1.00 78.81 99 ARG A C 1
ATOM 808 O O . ARG A 1 99 ? -5.803 2.011 12.221 1.00 78.81 99 ARG A O 1
ATOM 815 N N . CYS A 1 100 ? -5.330 1.111 14.224 1.00 84.06 100 CYS A N 1
ATOM 816 C CA . C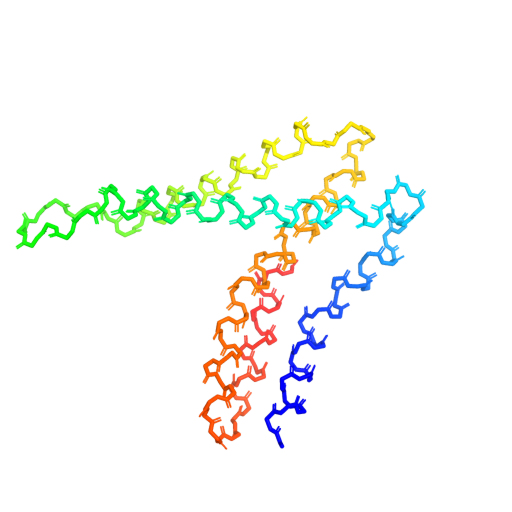YS A 1 100 ? -4.136 0.403 13.763 1.00 84.06 100 CYS A CA 1
ATOM 817 C C . CYS A 1 100 ? -4.518 -0.630 12.695 1.00 84.06 100 CYS A C 1
ATOM 819 O O . CYS A 1 100 ? -3.919 -0.674 11.622 1.00 84.06 100 CYS A O 1
ATOM 821 N N . LEU A 1 101 ? -5.605 -1.365 12.950 1.00 85.62 101 LEU A N 1
ATOM 822 C CA . LEU A 1 101 ? -6.195 -2.310 12.007 1.00 85.62 101 LEU A CA 1
ATOM 823 C C . LEU A 1 101 ? -6.668 -1.630 10.714 1.00 85.62 101 LEU A C 1
ATOM 825 O O . LEU A 1 101 ? -6.299 -2.071 9.628 1.00 85.62 101 LEU A O 1
ATOM 829 N N . SER A 1 102 ? -7.432 -0.535 10.801 1.00 83.88 102 SER A N 1
ATOM 830 C CA . SER A 1 102 ? -7.935 0.164 9.607 1.00 83.88 102 SER A CA 1
ATOM 831 C C . SER A 1 102 ? -6.814 0.764 8.753 1.00 83.88 102 SER A C 1
ATOM 833 O O . SER A 1 102 ? -6.880 0.697 7.523 1.00 83.88 102 SER A O 1
ATOM 835 N N . VAL A 1 103 ? -5.802 1.366 9.385 1.00 87.12 103 VAL A N 1
ATOM 836 C CA . VAL A 1 103 ? -4.656 1.962 8.682 1.00 87.12 103 VAL A CA 1
ATOM 837 C C . VAL A 1 103 ? -3.797 0.877 8.051 1.00 87.12 103 VAL A C 1
ATOM 839 O O . VAL A 1 103 ? -3.458 0.993 6.876 1.00 87.12 103 VAL A O 1
ATOM 842 N N . GLY A 1 104 ? -3.501 -0.195 8.790 1.00 86.38 104 GLY A N 1
ATOM 843 C CA . GLY A 1 104 ? -2.738 -1.331 8.279 1.00 86.38 104 GLY A CA 1
ATOM 844 C C . GLY A 1 104 ? -3.421 -1.998 7.086 1.00 86.38 104 GLY A C 1
ATOM 845 O O . GLY A 1 104 ? -2.763 -2.280 6.085 1.00 86.38 104 GLY A O 1
ATOM 846 N N . LEU A 1 105 ? -4.746 -2.169 7.142 1.00 87.31 105 LEU A N 1
ATOM 847 C CA . LEU A 1 105 ? -5.531 -2.703 6.026 1.00 87.31 105 LEU A CA 1
ATOM 848 C C . LEU A 1 105 ? -5.488 -1.791 4.800 1.00 87.31 105 LEU A C 1
ATOM 850 O O . LEU A 1 105 ? -5.220 -2.274 3.701 1.00 87.31 105 LEU A O 1
ATOM 854 N N . GLY A 1 106 ? -5.713 -0.486 4.978 1.00 87.19 106 GLY A N 1
ATOM 855 C CA . GLY A 1 106 ? -5.679 0.482 3.878 1.00 87.19 106 GLY A CA 1
ATOM 856 C C . GLY A 1 106 ? -4.294 0.601 3.237 1.00 87.19 106 GLY A C 1
ATOM 857 O O . GLY A 1 106 ? -4.177 0.564 2.012 1.00 87.19 106 GLY A O 1
ATOM 858 N N . TRP A 1 107 ? -3.242 0.675 4.056 1.00 88.44 107 TRP A N 1
ATOM 859 C CA . TRP A 1 107 ? -1.856 0.766 3.594 1.00 88.44 107 TRP A CA 1
ATOM 860 C C . TRP A 1 107 ? -1.424 -0.498 2.848 1.00 88.44 107 TRP A C 1
ATOM 862 O O . TRP A 1 107 ? -0.915 -0.412 1.734 1.00 88.44 107 TRP A O 1
ATOM 872 N N . SER A 1 108 ? -1.690 -1.679 3.413 1.00 85.62 108 SER A N 1
ATOM 873 C CA . SER A 1 108 ? -1.329 -2.959 2.787 1.00 85.62 108 SER A CA 1
ATOM 874 C C . SER A 1 108 ? -2.105 -3.192 1.493 1.00 85.62 108 SER A C 1
ATOM 876 O O . SER A 1 108 ? -1.535 -3.656 0.507 1.00 85.62 108 SER A O 1
ATOM 878 N N . PHE A 1 109 ? -3.389 -2.822 1.460 1.00 85.62 109 PHE A N 1
ATOM 879 C CA . PHE A 1 109 ? -4.201 -2.885 0.247 1.00 85.62 109 PHE A CA 1
ATOM 880 C C . PHE A 1 109 ? -3.648 -1.971 -0.850 1.00 85.62 109 PHE A C 1
ATOM 882 O O . PHE A 1 109 ? -3.498 -2.401 -1.994 1.00 85.62 109 PHE A O 1
ATOM 889 N N . ALA A 1 110 ? -3.308 -0.726 -0.509 1.00 87.62 110 ALA A N 1
ATOM 890 C CA . ALA A 1 110 ? -2.779 0.238 -1.467 1.00 87.62 110 ALA A CA 1
ATOM 891 C C . ALA A 1 110 ? -1.370 -0.144 -1.957 1.00 87.62 110 ALA A C 1
ATOM 893 O O . ALA A 1 110 ? -1.102 -0.061 -3.156 1.00 87.62 110 ALA A O 1
ATOM 894 N N . HIS A 1 111 ? -0.510 -0.656 -1.071 1.00 85.94 111 HIS A N 1
ATOM 895 C CA . HIS A 1 111 ? 0.807 -1.191 -1.421 1.00 85.94 111 HIS A CA 1
ATOM 896 C C . HIS A 1 111 ? 0.701 -2.388 -2.378 1.00 85.94 111 HIS A C 1
ATOM 898 O O . HIS A 1 111 ? 1.369 -2.433 -3.416 1.00 85.94 111 HIS A O 1
ATOM 904 N N . SER A 1 112 ? -0.190 -3.334 -2.082 1.00 82.31 112 SER A N 1
ATOM 905 C CA . SER A 1 112 ? -0.512 -4.448 -2.975 1.00 82.31 112 SER A CA 1
ATOM 906 C C . SER A 1 112 ? -1.034 -3.953 -4.322 1.00 82.31 112 SER A C 1
ATOM 908 O O . SER A 1 112 ? -0.539 -4.366 -5.369 1.00 82.31 112 SER A O 1
ATOM 910 N N . PHE A 1 113 ? -1.982 -3.014 -4.326 1.00 83.44 113 PHE A N 1
ATOM 911 C CA . PHE A 1 113 ? -2.516 -2.435 -5.556 1.00 83.44 113 PHE A CA 1
ATOM 912 C C . PHE A 1 113 ? -1.410 -1.797 -6.407 1.00 83.44 113 PHE A C 1
ATOM 914 O O . PHE A 1 113 ? -1.319 -2.088 -7.598 1.00 83.44 113 PHE A O 1
ATOM 921 N N . ALA A 1 114 ? -0.530 -0.996 -5.805 1.00 81.50 114 ALA A N 1
ATOM 922 C CA . ALA A 1 114 ? 0.566 -0.329 -6.502 1.00 81.50 114 ALA A CA 1
ATOM 923 C C . ALA A 1 114 ? 1.573 -1.310 -7.130 1.00 81.50 114 ALA A C 1
ATOM 925 O O . ALA A 1 114 ? 2.089 -1.037 -8.211 1.00 81.50 114 ALA A O 1
ATOM 926 N N . ASN A 1 115 ? 1.830 -2.458 -6.498 1.00 77.50 115 ASN A N 1
ATOM 927 C CA . ASN A 1 115 ? 2.766 -3.466 -7.012 1.00 77.50 115 ASN A CA 1
ATOM 928 C C . ASN A 1 115 ? 2.127 -4.426 -8.030 1.00 77.50 115 ASN A C 1
ATOM 930 O O . ASN A 1 115 ? 2.762 -4.835 -9.010 1.00 77.50 115 ASN A O 1
ATOM 934 N N . TYR A 1 116 ? 0.865 -4.802 -7.816 1.00 73.56 116 TYR A N 1
ATOM 935 C CA . TYR A 1 116 ? 0.173 -5.762 -8.672 1.00 73.56 116 TYR A CA 1
ATOM 936 C C . TYR A 1 116 ? -0.397 -5.127 -9.931 1.00 73.56 116 TYR A C 1
ATOM 938 O O . TYR A 1 116 ? -0.338 -5.748 -10.991 1.00 73.56 116 TYR A O 1
ATOM 946 N N . PHE A 1 117 ? -0.901 -3.894 -9.856 1.00 73.38 117 PHE A N 1
ATOM 947 C CA . PHE A 1 117 ? -1.540 -3.236 -10.994 1.00 73.38 117 PHE A CA 1
ATOM 948 C C . PHE A 1 117 ? -0.597 -3.104 -12.209 1.00 73.38 117 PHE A C 1
ATOM 950 O O . PHE A 1 117 ? -0.980 -3.550 -13.292 1.00 73.38 117 PHE A O 1
ATOM 957 N N . PRO A 1 118 ? 0.663 -2.636 -12.071 1.00 70.94 118 PRO A N 1
ATOM 958 C CA . PRO A 1 118 ? 1.605 -2.595 -13.191 1.00 70.94 118 PRO A CA 1
ATOM 959 C C . PRO A 1 118 ? 1.935 -3.985 -13.744 1.00 70.94 118 PRO A C 1
ATOM 961 O O . PRO A 1 118 ? 2.012 -4.158 -14.960 1.00 70.94 118 PRO A O 1
ATOM 964 N N . SER A 1 119 ? 2.082 -4.982 -12.862 1.00 67.56 119 SER A N 1
ATOM 965 C CA . SER A 1 119 ? 2.336 -6.372 -13.266 1.00 67.56 119 SER A CA 1
ATOM 966 C C . SER A 1 119 ? 1.179 -6.905 -14.118 1.00 67.56 119 SER A C 1
ATOM 968 O O . SER A 1 119 ? 1.400 -7.407 -15.216 1.00 67.56 119 SER A O 1
ATOM 970 N N . PHE A 1 120 ? -0.065 -6.686 -13.685 1.00 66.06 120 PHE A N 1
ATOM 971 C CA . PHE A 1 120 ? -1.252 -7.129 -14.413 1.00 66.06 120 PHE A CA 1
ATOM 972 C C . PHE A 1 120 ? -1.435 -6.451 -15.773 1.00 66.06 120 PHE A C 1
ATOM 974 O O . PHE A 1 120 ? -1.859 -7.115 -16.718 1.00 66.06 120 PHE A O 1
ATOM 981 N N . ILE A 1 121 ? -1.108 -5.161 -15.903 1.00 66.56 121 ILE A N 1
ATOM 982 C CA . ILE A 1 121 ? -1.158 -4.464 -17.199 1.00 66.56 121 ILE A CA 1
ATOM 983 C C . ILE A 1 121 ? -0.150 -5.073 -18.185 1.00 66.56 121 ILE A C 1
ATOM 985 O O . ILE A 1 121 ? -0.470 -5.269 -19.361 1.00 66.56 121 ILE A O 1
ATOM 989 N N . LEU A 1 122 ? 1.066 -5.372 -17.722 1.00 64.75 122 LEU A N 1
ATOM 990 C CA . LEU A 1 122 ? 2.113 -5.957 -18.561 1.00 64.75 122 LEU A CA 1
ATOM 991 C C . LEU A 1 122 ? 1.791 -7.407 -18.941 1.00 64.75 122 LEU A C 1
ATOM 993 O O . LEU A 1 122 ? 2.015 -7.801 -20.089 1.00 64.75 122 LEU A O 1
ATOM 997 N N . ASP A 1 123 ? 1.215 -8.168 -18.012 1.00 62.19 123 ASP A N 1
ATOM 998 C CA . ASP A 1 123 ? 0.806 -9.555 -18.232 1.00 62.19 123 ASP A CA 1
ATOM 999 C C . ASP A 1 123 ? -0.412 -9.653 -19.161 1.00 62.19 123 ASP A C 1
ATOM 1001 O O . ASP A 1 123 ? -0.432 -10.501 -20.048 1.00 62.19 123 ASP A O 1
ATOM 1005 N N . ALA A 1 124 ? -1.378 -8.730 -19.078 1.00 57.84 124 ALA A N 1
ATOM 1006 C CA . ALA A 1 124 ? -2.508 -8.669 -20.012 1.00 57.84 124 ALA A CA 1
ATOM 1007 C C . ALA A 1 124 ? -2.080 -8.431 -21.475 1.00 57.84 124 ALA A C 1
ATOM 1009 O O . ALA A 1 124 ? -2.847 -8.717 -22.399 1.00 57.84 124 ALA A O 1
ATOM 1010 N N . ARG A 1 125 ? -0.858 -7.921 -21.694 1.00 60.19 125 ARG A N 1
ATOM 1011 C CA . ARG A 1 125 ? -0.273 -7.677 -23.020 1.00 60.19 125 ARG A CA 1
ATOM 1012 C C . ARG A 1 125 ? 0.446 -8.903 -23.599 1.00 60.19 125 ARG A C 1
ATOM 1014 O O . ARG A 1 125 ? 0.715 -8.913 -24.800 1.00 60.19 125 ARG A O 1
ATOM 1021 N N . ARG A 1 126 ? 0.757 -9.931 -22.794 1.00 55.09 126 ARG A N 1
ATOM 1022 C CA . ARG A 1 126 ? 1.369 -11.188 -23.265 1.00 55.09 126 ARG A CA 1
ATOM 1023 C C . ARG A 1 126 ? 0.318 -12.300 -23.321 1.00 55.09 126 ARG A C 1
ATOM 1025 O O . ARG A 1 126 ? -0.447 -12.517 -22.397 1.00 55.09 126 ARG A O 1
ATOM 1032 N N . ILE A 1 127 ? 0.264 -12.991 -24.455 1.00 52.94 127 ILE A N 1
ATOM 1033 C CA . ILE A 1 127 ? -0.887 -13.806 -24.888 1.00 52.94 127 ILE A CA 1
ATOM 1034 C C . ILE A 1 127 ? -0.749 -15.283 -24.446 1.00 52.94 127 ILE A C 1
ATOM 1036 O O . ILE A 1 127 ? -1.612 -16.107 -24.736 1.00 52.94 127 ILE A O 1
ATOM 1040 N N . SER A 1 128 ? 0.307 -15.640 -23.712 1.00 51.28 128 SER A N 1
ATOM 1041 C CA . SER A 1 128 ? 0.657 -17.039 -23.434 1.00 51.28 128 SER A CA 1
ATOM 1042 C C . SER A 1 128 ? 0.393 -17.409 -21.974 1.00 51.28 128 SER A C 1
ATOM 1044 O O . SER A 1 128 ? 1.014 -16.868 -21.063 1.00 51.28 128 SER A O 1
ATOM 1046 N N . PHE A 1 129 ? -0.549 -18.329 -21.772 1.00 51.97 129 PHE A N 1
ATOM 1047 C CA . PHE A 1 129 ? -0.994 -18.842 -20.476 1.00 51.97 129 PHE A CA 1
ATOM 1048 C C . PHE A 1 129 ? 0.120 -19.663 -19.805 1.00 51.97 129 PHE A C 1
ATOM 1050 O O . PHE A 1 129 ? 0.527 -20.689 -20.345 1.00 51.97 129 PHE A O 1
ATOM 1057 N N . ASP A 1 130 ? 0.593 -19.235 -18.633 1.00 60.09 130 ASP A N 1
ATOM 1058 C CA . ASP A 1 130 ? 1.567 -19.982 -17.829 1.00 60.09 130 ASP A CA 1
ATOM 1059 C C . ASP A 1 130 ? 1.139 -19.971 -16.347 1.00 60.09 130 ASP A C 1
ATOM 1061 O O . ASP A 1 130 ? 0.832 -18.927 -15.765 1.00 60.09 130 ASP A O 1
ATOM 1065 N N . TYR A 1 131 ? 1.105 -21.146 -15.715 1.00 62.75 131 TYR A N 1
ATOM 1066 C CA . TYR A 1 131 ? 0.744 -21.346 -14.299 1.00 62.75 131 TYR A CA 1
ATOM 1067 C C . TYR A 1 131 ? 1.674 -20.581 -13.345 1.00 62.75 131 TYR A C 1
ATOM 1069 O O . TYR A 1 131 ? 1.322 -20.289 -12.197 1.00 62.75 131 TYR A O 1
ATOM 1077 N N . LYS A 1 132 ? 2.850 -20.200 -13.844 1.00 65.62 132 LYS A N 1
ATOM 1078 C CA . LYS A 1 132 ? 3.845 -19.385 -13.154 1.00 65.62 132 LYS A CA 1
ATOM 1079 C C . LYS A 1 132 ? 3.296 -18.045 -12.649 1.00 65.62 132 LYS A C 1
ATOM 1081 O O . LYS A 1 132 ? 3.699 -17.597 -11.576 1.00 65.62 132 LYS A O 1
ATOM 1086 N N . TYR A 1 133 ? 2.354 -17.426 -13.362 1.00 61.72 133 TYR A N 1
ATOM 1087 C CA . TYR A 1 133 ? 1.777 -16.135 -12.965 1.00 61.72 133 TYR A CA 1
ATOM 1088 C C . TYR A 1 133 ? 0.800 -16.265 -11.794 1.00 61.72 133 TYR A C 1
ATOM 1090 O O . TYR A 1 133 ? 0.821 -15.441 -10.882 1.00 61.72 133 TYR A O 1
ATOM 1098 N N . ILE A 1 134 ? 0.009 -17.342 -11.768 1.00 64.81 134 ILE A N 1
ATOM 1099 C CA . ILE A 1 134 ? -0.896 -17.657 -10.653 1.00 64.81 134 ILE A CA 1
ATOM 1100 C C . ILE A 1 134 ? -0.075 -17.959 -9.399 1.00 64.81 134 ILE A C 1
ATOM 1102 O O . ILE A 1 134 ? -0.343 -17.398 -8.340 1.00 64.81 134 ILE A O 1
ATOM 1106 N N . TYR A 1 135 ? 0.977 -18.771 -9.530 1.00 68.62 135 TYR A N 1
ATOM 1107 C CA . TYR A 1 135 ? 1.879 -19.068 -8.419 1.00 68.62 135 TYR A CA 1
ATOM 1108 C C . TYR A 1 135 ? 2.589 -17.809 -7.902 1.00 68.62 135 TYR A C 1
ATOM 1110 O O . TYR A 1 135 ? 2.655 -17.590 -6.696 1.00 68.62 135 TYR A O 1
ATOM 1118 N N . SER A 1 136 ? 3.055 -16.928 -8.794 1.00 64.94 136 SER A N 1
ATOM 1119 C CA . SER A 1 136 ? 3.694 -15.670 -8.394 1.00 64.94 136 SER A CA 1
ATOM 1120 C C . SER A 1 136 ? 2.712 -14.707 -7.716 1.00 64.94 136 SER A C 1
ATOM 1122 O O . SER A 1 136 ? 3.088 -14.044 -6.755 1.00 64.94 136 SER A O 1
ATOM 1124 N N . ALA A 1 137 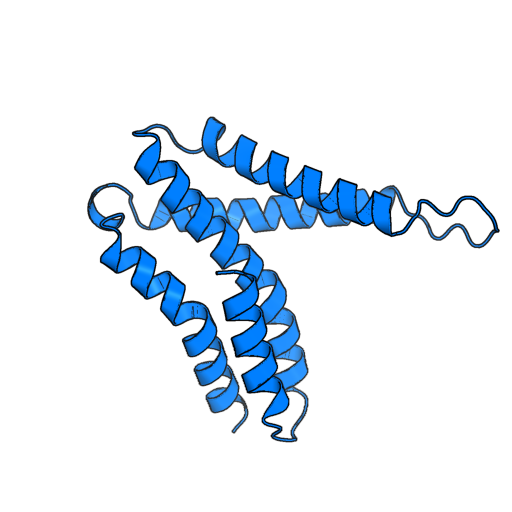? 1.450 -14.653 -8.151 1.00 62.22 137 ALA A N 1
ATOM 1125 C CA . ALA A 1 137 ? 0.415 -13.858 -7.488 1.00 62.22 137 ALA A CA 1
ATOM 1126 C C . ALA A 1 137 ? 0.067 -14.411 -6.095 1.00 62.22 137 ALA A C 1
ATOM 1128 O O . ALA A 1 137 ? 0.024 -13.646 -5.134 1.00 62.22 137 ALA A O 1
ATOM 1129 N N . ILE A 1 138 ? -0.102 -15.732 -5.965 1.00 65.69 138 ILE A N 1
ATOM 1130 C CA . ILE A 1 138 ? -0.358 -16.400 -4.678 1.00 65.69 138 ILE A CA 1
ATOM 1131 C C . ILE A 1 138 ? 0.823 -16.206 -3.725 1.00 65.69 138 ILE A C 1
ATOM 1133 O O . ILE A 1 138 ? 0.625 -15.857 -2.567 1.00 65.69 138 ILE A O 1
ATOM 1137 N N . GLN A 1 139 ? 2.057 -16.380 -4.199 1.00 68.25 139 GLN A N 1
ATOM 1138 C CA . GLN A 1 139 ? 3.245 -16.216 -3.367 1.00 68.25 139 GLN A CA 1
ATOM 1139 C C . GLN A 1 139 ? 3.423 -14.767 -2.907 1.00 68.25 139 GLN A C 1
ATOM 1141 O O . GLN A 1 139 ? 3.803 -14.537 -1.764 1.00 68.25 139 GLN A O 1
ATOM 1146 N N . LYS A 1 140 ? 3.116 -13.784 -3.760 1.00 61.94 140 LYS A N 1
ATOM 1147 C CA . LYS A 1 140 ? 3.151 -12.374 -3.358 1.00 61.94 140 LYS A CA 1
ATOM 1148 C C . LYS A 1 140 ? 2.017 -12.031 -2.381 1.00 61.94 140 LYS A C 1
ATOM 1150 O O . LYS A 1 140 ? 2.256 -11.264 -1.457 1.00 61.94 140 LYS A O 1
ATOM 1155 N N . MET A 1 141 ? 0.839 -12.645 -2.519 1.00 59.62 141 MET A N 1
ATOM 1156 C CA . MET A 1 141 ? -0.243 -12.551 -1.531 1.00 59.62 141 MET A CA 1
ATOM 1157 C C . MET A 1 141 ? 0.161 -13.162 -0.180 1.00 59.62 141 MET A C 1
ATOM 1159 O O . MET A 1 141 ? -0.129 -12.566 0.847 1.00 59.62 141 MET A O 1
ATOM 1163 N N . ILE A 1 142 ? 0.860 -14.304 -0.175 1.00 59.62 142 ILE A N 1
ATOM 1164 C CA . ILE A 1 142 ? 1.331 -14.977 1.049 1.00 59.62 142 ILE A CA 1
ATOM 1165 C C . ILE A 1 142 ? 2.490 -14.232 1.731 1.00 59.62 142 ILE A C 1
ATOM 1167 O O . ILE A 1 142 ? 2.604 -14.277 2.945 1.00 59.62 142 ILE A O 1
ATOM 1171 N N . LEU A 1 143 ? 3.375 -13.581 0.966 1.00 49.75 143 LEU A N 1
ATOM 1172 C CA . LEU A 1 143 ? 4.556 -12.887 1.504 1.00 49.75 143 LEU A CA 1
ATOM 1173 C C . LEU A 1 143 ? 4.235 -11.521 2.129 1.00 49.75 143 LEU A C 1
ATOM 1175 O O . LEU A 1 143 ? 5.086 -10.976 2.825 1.00 49.75 143 LEU A O 1
ATOM 1179 N N . TRP A 1 144 ? 3.052 -10.964 1.853 1.00 39.69 144 TRP A N 1
ATOM 1180 C CA . TRP A 1 144 ? 2.607 -9.645 2.327 1.00 39.69 144 TRP A CA 1
ATOM 1181 C C . TRP A 1 144 ? 1.337 -9.695 3.201 1.00 39.69 144 TRP A C 1
ATOM 1183 O O . TRP A 1 144 ? 0.817 -8.635 3.555 1.00 39.69 144 TRP A O 1
ATOM 1193 N N . ALA A 1 145 ? 0.837 -10.893 3.524 1.00 39.91 145 ALA A N 1
ATOM 1194 C CA . ALA A 1 145 ? -0.220 -11.140 4.510 1.00 39.91 145 ALA A CA 1
ATOM 1195 C C . ALA A 1 145 ? 0.398 -11.660 5.813 1.00 39.91 145 ALA A C 1
ATOM 1197 O O . ALA A 1 145 ? -0.092 -11.248 6.886 1.00 39.91 145 ALA A O 1
#

Radius of gyration: 18.22 Å; chains: 1; bounding box: 53×35×45 Å

Foldseek 3Di:
DLVVVLVVLVCVLCVVLVVCCVVVCLVVVPPPVQLQVLLVLLVVLVVVLVVVVPVVDDPPVDDDPDPDPVVVVVVVVVSLVVSLVCCLPPPDDDDSVSSNSSNLSSNLSSVSCVVVVVVSVVVSVDDDDDCVVVVVSVVVSVVSD

Organism: Strongyloides ratti (NCBI:txid34506)

pLDDT: mean 73.72, std 12.07, range [39.69, 89.75]

Sequence (145 aa):
MTLLHFINCSLLGYAPYIIVFKYSGLNEYTNIWMPIQAGVIYFLFQFIKLMIMATFFPDNTSNFLIVPIDISKSITDIFDLVGIYLLIIHFFIGKPEVRCLSVGLGWSFAHSFANYFPSFILDARRISFDYKYIYSAIQKMILWA

Secondary structure (DSSP, 8-state):
-HHHHHHHHHHHHHHHHHHHHHHTSHHHHS-THHHHHHHHHHHHHHHHHHHHHHHH-----SSS----HHHHHHHHHHHHHHHHHHHHHHS--S-HHHHHHHHHHHHHHHHHHHHHHHHHHHHHT-----HHHHHHHHHHHHH--

InterPro domains:
  IPR019164 Transmembrane protein 147 [PF09767] (2-140)
  IPR019164 Transmembrane protein 147 [PTHR12869] (1-139)